Protein AF-A0A8T6I672-F1 (afdb_monomer)

Mean predicted aligned error: 7.09 Å

Radius of gyration: 18.21 Å; Cα contacts (8 Å, |Δi|>4): 145; chains: 1; bounding box: 38×50×45 Å

Solvent-accessible surface area (backbone atoms only — not comparable to full-atom values): 8294 Å² total; per-residue (Å²): 111,75,81,74,70,59,74,95,72,95,77,81,94,66,59,83,92,70,65,52,70,69,58,55,50,50,50,49,52,53,52,41,51,53,49,46,57,47,27,72,76,38,67,59,47,78,47,47,41,48,70,53,76,86,74,64,89,69,55,62,69,39,92,89,50,8,66,59,54,50,50,53,29,36,58,66,46,51,59,38,66,76,59,64,36,39,66,42,77,44,58,70,37,70,57,96,90,36,77,38,40,32,30,31,31,22,39,72,95,30,54,66,53,25,50,52,52,46,52,57,48,42,74,77,46,78,48,69,78,92,77,78,83,77,79,90,126

Foldseek 3Di:
DVVQLDDPDPDDDDPPVPDDPVVVVVSLVSLLVVVQVVLVVPVKDKDWQFQDFDDDPCCLVPPPCNVVNVCNRHVVVVNCVSNVFDKDKDFQEDDPNTTTIMMMTHGHPPVVSRVVVRVVVCVVRVHDDPPDDDDDD

Secondary structure (DSSP, 8-state):
-HHHHS-S-------GGG--HHHHHHHHHHHHHHHHHHHHHSS-EEEESSSSPPPPTTGGG-TTTHHHHHHHHTTTHHHHHHHT--EEEEEEEEETTEEEEEEEE-STT-HHHHHHHHHHHHHHS-------PPPP-

Structure (mmCIF, N/CA/C/O backbone):
data_AF-A0A8T6I672-F1
#
_entry.id   AF-A0A8T6I672-F1
#
loop_
_atom_site.group_PDB
_atom_site.id
_atom_site.type_symbol
_atom_site.label_atom_id
_atom_site.label_alt_id
_atom_site.label_comp_id
_atom_site.label_asym_id
_atom_site.label_entity_id
_atom_site.label_seq_id
_atom_site.pdbx_PDB_ins_code
_atom_site.Cartn_x
_atom_site.Cartn_y
_atom_site.Cartn_z
_atom_site.occupancy
_atom_site.B_iso_or_equiv
_atom_site.auth_seq_id
_atom_site.auth_comp_id
_atom_site.auth_asym_id
_atom_site.auth_atom_id
_atom_site.pdbx_PDB_model_num
ATOM 1 N N . PHE A 1 1 ? -3.324 15.370 -6.575 1.00 60.47 1 PHE A N 1
ATOM 2 C CA . PHE A 1 1 ? -2.364 14.254 -6.496 1.00 60.47 1 PHE A CA 1
ATOM 3 C C . PHE A 1 1 ? -2.007 13.676 -7.871 1.00 60.47 1 PHE A C 1
ATOM 5 O O . PHE A 1 1 ? -0.899 13.918 -8.327 1.00 60.47 1 PHE A O 1
ATOM 12 N N . GLU A 1 2 ? -2.928 13.034 -8.602 1.00 68.25 2 GLU A N 1
ATOM 13 C CA . GLU A 1 2 ? -2.638 12.338 -9.882 1.00 68.25 2 GLU A CA 1
ATOM 14 C C . GLU A 1 2 ? -1.929 13.183 -10.954 1.00 68.25 2 GLU A C 1
ATOM 16 O O . GLU A 1 2 ? -1.047 12.701 -11.662 1.00 68.25 2 GLU A O 1
ATOM 21 N N . ARG A 1 3 ? -2.260 14.477 -11.058 1.00 68.81 3 ARG A N 1
ATOM 22 C CA . ARG A 1 3 ? -1.571 15.403 -11.974 1.00 68.81 3 ARG A CA 1
ATOM 23 C C . ARG A 1 3 ? -0.071 15.550 -11.678 1.00 68.81 3 ARG A C 1
ATOM 25 O O . ARG A 1 3 ? 0.684 15.765 -12.618 1.00 68.81 3 ARG A O 1
ATOM 32 N N . ARG A 1 4 ? 0.358 15.406 -10.416 1.00 71.44 4 ARG A N 1
ATOM 33 C CA . ARG A 1 4 ? 1.768 15.499 -9.983 1.00 71.44 4 ARG A CA 1
ATOM 34 C C . ARG A 1 4 ? 2.562 14.212 -10.284 1.00 71.44 4 ARG A C 1
ATOM 36 O O . ARG A 1 4 ? 3.788 14.242 -10.344 1.00 71.44 4 ARG A O 1
ATOM 43 N N . LEU A 1 5 ? 1.876 13.088 -10.522 1.00 74.56 5 LEU A N 1
ATOM 44 C CA . LEU A 1 5 ? 2.512 11.800 -10.823 1.00 74.56 5 LEU A CA 1
ATOM 45 C C . LEU A 1 5 ? 2.978 11.676 -12.279 1.00 74.56 5 LEU A C 1
ATOM 47 O O . LEU A 1 5 ? 3.845 10.849 -12.552 1.00 74.56 5 LEU A O 1
ATOM 51 N N . ARG A 1 6 ? 2.469 12.494 -13.213 1.00 73.00 6 ARG A N 1
ATOM 52 C CA . ARG A 1 6 ? 2.886 12.416 -14.623 1.00 73.00 6 ARG A CA 1
ATOM 53 C C . ARG A 1 6 ? 4.353 12.837 -14.791 1.00 73.00 6 ARG A C 1
ATOM 55 O O . ARG A 1 6 ? 4.738 13.877 -14.253 1.00 73.00 6 ARG A O 1
ATOM 62 N N . PRO A 1 7 ? 5.165 12.073 -15.542 1.00 65.06 7 PRO A N 1
ATOM 63 C CA . PRO A 1 7 ? 6.537 12.463 -15.829 1.00 65.06 7 PRO A CA 1
ATOM 64 C C . PRO A 1 7 ? 6.570 13.736 -16.700 1.00 65.06 7 PRO A C 1
ATOM 66 O O . PRO A 1 7 ? 5.699 13.916 -17.554 1.00 65.06 7 PRO A O 1
ATOM 69 N N . PRO A 1 8 ? 7.566 14.622 -16.512 1.00 60.03 8 PRO A N 1
ATOM 70 C CA . PRO A 1 8 ? 7.603 15.939 -17.150 1.00 60.03 8 PRO A CA 1
ATOM 71 C C . PRO A 1 8 ? 7.876 15.936 -18.666 1.00 60.03 8 PRO A C 1
ATOM 73 O O . PRO A 1 8 ? 7.662 16.968 -19.286 1.00 60.03 8 PRO A O 1
ATOM 76 N N . ASN A 1 9 ? 8.302 14.822 -19.280 1.00 53.91 9 ASN A N 1
ATOM 77 C CA . ASN A 1 9 ? 8.474 14.689 -20.734 1.00 53.91 9 ASN A CA 1
ATOM 78 C C . ASN A 1 9 ? 8.312 13.222 -21.167 1.00 53.91 9 ASN A C 1
ATOM 80 O O . ASN A 1 9 ? 9.178 12.396 -20.890 1.00 53.91 9 ASN A O 1
ATOM 84 N N . SER A 1 10 ? 7.227 12.885 -21.869 1.00 54.44 10 SER A N 1
ATOM 85 C CA . SER A 1 10 ? 7.034 11.564 -22.480 1.00 54.44 10 SER A CA 1
ATOM 86 C C . SER A 1 10 ? 7.421 11.605 -23.961 1.00 54.44 10 SER A C 1
ATOM 88 O O . SER A 1 10 ? 6.558 11.585 -24.838 1.00 54.44 10 SER A O 1
ATOM 90 N N . SER A 1 11 ? 8.716 11.694 -24.260 1.00 45.88 11 SER A N 1
ATOM 91 C CA . SER A 1 11 ? 9.233 11.446 -25.608 1.00 45.88 11 SER A CA 1
ATOM 92 C C . SER A 1 11 ? 10.337 10.387 -25.562 1.00 45.88 11 SER A C 1
ATOM 94 O O . SER A 1 11 ? 11.316 10.518 -24.840 1.00 45.88 11 SER A O 1
ATOM 96 N N . HIS A 1 12 ? 10.133 9.348 -26.380 1.00 48.12 12 HIS A N 1
ATOM 97 C CA . HIS A 1 12 ? 10.971 8.165 -26.636 1.00 48.12 12 HIS A CA 1
ATOM 98 C C . HIS A 1 12 ? 10.629 6.923 -25.803 1.00 48.12 12 HIS A C 1
ATOM 100 O O . HIS A 1 12 ? 11.123 6.690 -24.702 1.00 48.12 12 HIS A O 1
ATOM 106 N N . SER A 1 13 ? 9.786 6.086 -26.418 1.00 50.62 13 SER A N 1
ATOM 107 C CA . SER A 1 13 ? 9.500 4.710 -26.023 1.00 50.62 13 SER A CA 1
ATOM 108 C C . SER A 1 13 ? 10.750 3.843 -26.203 1.00 50.62 13 SER A C 1
ATOM 110 O O . SER A 1 13 ? 10.949 3.198 -27.233 1.00 50.62 13 SER A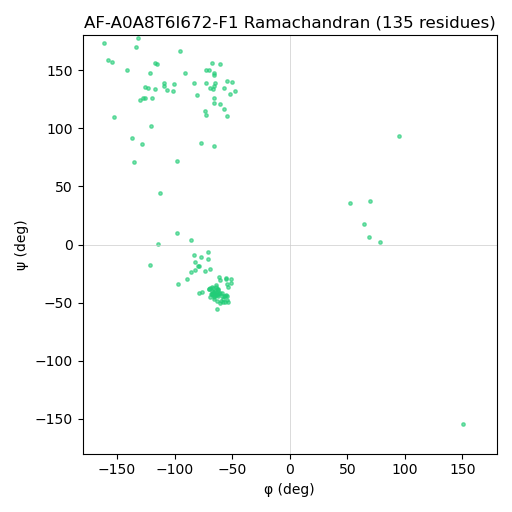 O 1
ATOM 112 N N . SER A 1 14 ? 11.617 3.837 -25.199 1.00 53.25 14 SER A N 1
ATOM 113 C CA . SER A 1 14 ? 12.519 2.709 -24.986 1.00 53.25 14 SER A CA 1
ATOM 114 C C . SER A 1 14 ? 11.751 1.644 -24.196 1.00 53.25 14 SER A C 1
ATOM 116 O O . SER A 1 14 ? 10.950 1.973 -23.321 1.00 53.25 14 SER A O 1
ATOM 118 N N . SER A 1 15 ? 11.911 0.365 -24.550 1.00 55.97 15 SER A N 1
ATOM 119 C CA . SER A 1 15 ? 11.291 -0.732 -23.794 1.00 55.97 15 SER A CA 1
ATOM 120 C C . SER A 1 15 ? 11.695 -0.612 -22.317 1.00 55.97 15 SER A C 1
ATOM 122 O O . SER A 1 15 ? 12.870 -0.326 -22.064 1.00 55.97 15 SER A O 1
ATOM 124 N N . PRO A 1 16 ? 10.809 -0.863 -21.333 1.00 58.06 16 PRO A N 1
ATOM 125 C CA . PRO A 1 16 ? 11.161 -0.805 -19.910 1.00 58.06 16 PRO A CA 1
ATOM 126 C C . PRO A 1 16 ? 12.406 -1.631 -19.560 1.00 58.06 16 PRO A C 1
ATOM 128 O O . PRO A 1 16 ? 13.183 -1.253 -18.689 1.00 58.06 16 PRO A O 1
ATOM 131 N N . ARG A 1 17 ? 12.650 -2.716 -20.311 1.00 61.03 17 ARG A N 1
ATOM 132 C CA . ARG A 1 17 ? 13.827 -3.592 -20.189 1.00 61.03 17 ARG A CA 1
ATOM 133 C C . ARG A 1 17 ? 15.150 -2.963 -20.660 1.00 61.03 17 ARG A C 1
ATOM 135 O O . ARG A 1 17 ? 16.192 -3.585 -20.507 1.00 61.03 17 ARG A O 1
ATOM 142 N N . SER A 1 18 ? 15.117 -1.767 -21.246 1.00 70.19 18 SER A N 1
ATOM 143 C CA . SER A 1 18 ? 16.286 -1.052 -21.788 1.00 70.19 18 SER A CA 1
ATOM 144 C C . SER A 1 18 ? 16.632 0.246 -21.048 1.00 70.19 18 SER A C 1
ATOM 146 O O . SER A 1 18 ? 17.600 0.912 -21.413 1.00 70.19 18 SER A O 1
ATOM 148 N N . MET A 1 19 ? 15.877 0.616 -20.005 1.00 79.62 19 MET A N 1
ATOM 149 C CA . MET A 1 19 ? 16.181 1.808 -19.208 1.00 79.62 19 MET A CA 1
ATOM 150 C C . MET A 1 19 ? 17.408 1.586 -18.320 1.00 79.62 19 MET A C 1
ATOM 152 O O . MET A 1 19 ? 17.566 0.537 -17.700 1.00 79.62 19 MET A O 1
ATOM 156 N N . SER A 1 20 ? 18.276 2.596 -18.224 1.00 90.81 20 SER A N 1
ATOM 157 C CA . SER A 1 20 ? 19.428 2.531 -17.325 1.00 90.81 20 SER A CA 1
ATOM 158 C C . SER A 1 20 ? 18.994 2.666 -15.862 1.00 90.81 20 SER A C 1
ATOM 160 O O . SER A 1 20 ? 18.041 3.384 -15.543 1.00 90.81 20 SER A O 1
ATOM 162 N N . ASN A 1 21 ? 19.747 2.048 -14.947 1.00 90.38 21 ASN A N 1
ATOM 163 C CA . ASN A 1 21 ? 19.511 2.187 -13.504 1.00 90.38 21 ASN A CA 1
ATOM 164 C C . ASN A 1 21 ? 19.497 3.658 -13.058 1.00 90.38 21 ASN A C 1
ATOM 166 O O . ASN A 1 21 ? 18.730 4.024 -12.174 1.00 90.38 21 ASN A O 1
ATOM 170 N N . ALA A 1 22 ? 20.302 4.517 -13.691 1.00 90.88 22 ALA A N 1
ATOM 171 C CA . ALA A 1 22 ? 20.323 5.947 -13.398 1.00 90.88 22 ALA A CA 1
ATOM 172 C C . ALA A 1 22 ? 18.971 6.623 -13.689 1.00 90.88 22 ALA A C 1
ATOM 174 O O . ALA A 1 22 ? 18.495 7.405 -12.869 1.00 90.88 22 ALA A O 1
ATOM 175 N N . VAL A 1 23 ? 18.327 6.284 -14.813 1.00 91.19 23 VAL A N 1
ATOM 176 C CA . VAL A 1 23 ? 16.992 6.800 -15.163 1.00 91.19 23 VAL A CA 1
ATOM 177 C C . VAL A 1 23 ? 15.942 6.284 -14.178 1.00 91.19 23 VAL A C 1
ATOM 179 O O . VAL A 1 23 ? 15.164 7.074 -13.647 1.00 91.19 23 VAL A O 1
ATOM 182 N N . MET A 1 24 ? 15.971 4.987 -13.858 1.00 90.94 24 MET A N 1
ATOM 183 C CA . MET A 1 24 ? 15.033 4.378 -12.904 1.00 90.94 24 MET A CA 1
ATOM 184 C C . MET A 1 24 ? 15.158 4.973 -11.498 1.00 90.94 24 MET A C 1
ATOM 186 O O . MET A 1 24 ? 14.155 5.298 -10.860 1.00 90.94 24 MET A O 1
ATOM 190 N N . HIS A 1 25 ? 16.384 5.163 -11.008 1.00 93.19 25 HIS A N 1
ATOM 191 C CA . HIS A 1 25 ? 16.614 5.808 -9.719 1.00 93.19 25 HIS A CA 1
ATOM 192 C C . HIS A 1 25 ? 16.227 7.287 -9.742 1.00 93.19 25 HIS A C 1
ATOM 194 O O . HIS A 1 25 ? 15.663 7.759 -8.758 1.00 93.19 25 HIS A O 1
ATOM 200 N N . GLY A 1 26 ? 16.460 8.004 -10.846 1.00 94.94 26 GLY A N 1
ATOM 201 C CA . GLY A 1 26 ? 15.999 9.383 -11.014 1.00 94.94 26 GLY A CA 1
ATOM 202 C C . GLY A 1 26 ? 14.480 9.506 -10.881 1.00 94.94 26 GLY A C 1
ATOM 203 O O . GLY A 1 26 ? 13.992 10.334 -10.111 1.00 94.94 26 GLY A O 1
ATOM 204 N N . GLU A 1 27 ? 13.730 8.627 -11.547 1.00 93.75 27 GLU A N 1
ATOM 205 C CA . GLU A 1 27 ? 12.267 8.618 -11.457 1.00 93.75 27 GLU A CA 1
ATOM 206 C C . GLU A 1 27 ? 11.776 8.221 -10.060 1.00 93.75 27 GLU A C 1
ATOM 208 O O . GLU A 1 27 ? 10.885 8.867 -9.507 1.00 93.75 27 GLU A O 1
ATOM 213 N N . ARG A 1 28 ? 12.414 7.229 -9.427 1.00 94.69 28 ARG A N 1
ATOM 214 C CA . ARG A 1 28 ? 12.134 6.875 -8.029 1.00 94.69 28 ARG A CA 1
ATOM 215 C C . ARG A 1 28 ? 12.314 8.075 -7.091 1.00 94.69 28 ARG A C 1
ATOM 217 O O . ARG A 1 28 ? 11.473 8.282 -6.220 1.00 94.69 28 ARG A O 1
ATOM 224 N N . GLN A 1 29 ? 13.384 8.860 -7.248 1.00 95.81 29 GLN A N 1
ATOM 225 C CA . GLN A 1 29 ? 13.611 10.054 -6.421 1.00 95.81 29 GLN A CA 1
ATOM 226 C C . GLN A 1 29 ? 12.554 11.134 -6.674 1.00 95.81 29 GLN A C 1
ATOM 228 O O . GLN A 1 29 ? 12.052 11.730 -5.721 1.00 95.81 29 GLN A O 1
ATOM 233 N N . ARG A 1 30 ? 12.159 11.347 -7.935 1.00 95.44 30 ARG A N 1
ATOM 234 C CA . ARG A 1 30 ? 11.074 12.275 -8.284 1.00 95.44 30 ARG A CA 1
ATOM 235 C C . ARG A 1 30 ? 9.760 11.871 -7.615 1.00 95.44 30 ARG A C 1
ATOM 237 O O . ARG A 1 30 ? 9.111 12.706 -6.991 1.00 95.44 30 ARG A O 1
ATOM 244 N N . LEU A 1 31 ? 9.381 10.597 -7.718 1.00 95.69 31 LEU A N 1
ATOM 245 C CA . LEU A 1 31 ? 8.166 10.073 -7.093 1.00 95.69 31 LEU A CA 1
ATOM 246 C C . LEU A 1 31 ? 8.222 10.186 -5.567 1.00 95.69 31 LEU A C 1
ATOM 248 O O . LEU A 1 31 ? 7.227 10.571 -4.960 1.00 95.69 31 LEU A O 1
ATOM 252 N N . ARG A 1 32 ? 9.386 9.935 -4.955 1.00 95.75 32 ARG A N 1
ATOM 253 C CA . ARG A 1 32 ? 9.584 10.103 -3.510 1.00 95.75 32 ARG A CA 1
ATOM 254 C C . ARG A 1 32 ? 9.363 11.548 -3.065 1.00 95.75 32 ARG A C 1
ATOM 256 O O . ARG A 1 32 ? 8.702 11.760 -2.059 1.00 95.75 32 ARG A O 1
ATOM 263 N N . ALA A 1 33 ? 9.841 12.532 -3.828 1.00 95.25 33 ALA A N 1
ATOM 264 C CA . ALA A 1 33 ? 9.596 13.944 -3.531 1.00 95.25 33 ALA A CA 1
ATOM 265 C C . ALA A 1 33 ? 8.103 14.315 -3.634 1.00 95.25 33 ALA A C 1
ATOM 267 O O . ALA A 1 33 ? 7.577 14.982 -2.749 1.00 95.25 33 ALA A O 1
ATOM 268 N N . VAL A 1 34 ? 7.406 13.835 -4.672 1.00 95.88 34 VAL A N 1
ATOM 269 C CA . VAL A 1 34 ? 5.959 14.077 -4.851 1.00 95.88 34 VAL A CA 1
ATOM 270 C C . VAL A 1 34 ? 5.138 13.453 -3.722 1.00 95.88 34 VAL A C 1
ATOM 272 O O . VAL A 1 34 ? 4.206 14.077 -3.218 1.00 95.88 34 VAL A O 1
ATOM 275 N N . TRP A 1 35 ? 5.471 12.224 -3.327 1.00 95.88 35 TRP A N 1
ATOM 276 C CA . TRP A 1 35 ? 4.817 11.556 -2.204 1.00 95.88 35 TRP A CA 1
ATOM 277 C C . TRP A 1 35 ? 5.117 12.242 -0.880 1.00 95.88 35 TRP A C 1
ATOM 279 O O . TRP A 1 35 ? 4.210 12.354 -0.067 1.00 95.88 35 TRP A O 1
ATOM 289 N N . SER A 1 36 ? 6.337 12.745 -0.687 1.00 95.81 36 SER A N 1
ATOM 290 C CA . SER A 1 36 ? 6.697 13.421 0.555 1.00 95.81 36 SER A CA 1
ATOM 291 C C . SER A 1 36 ? 5.949 14.742 0.747 1.00 95.81 36 SER A C 1
ATOM 293 O O . SER A 1 36 ? 5.393 15.017 1.810 1.00 95.81 36 SER A O 1
ATOM 295 N N . GLU A 1 37 ? 5.826 15.530 -0.324 1.00 95.44 37 GLU A N 1
ATOM 296 C CA . GLU A 1 37 ? 4.975 16.724 -0.326 1.00 95.44 37 GLU A CA 1
ATOM 297 C C . GLU A 1 37 ? 3.515 16.362 -0.006 1.00 95.44 37 GLU A C 1
ATOM 299 O O . GLU A 1 37 ? 2.872 17.018 0.811 1.00 95.44 37 GLU A O 1
ATOM 304 N N . TRP A 1 38 ? 2.997 15.288 -0.613 1.00 95.69 38 TRP A N 1
ATOM 305 C CA . TRP A 1 38 ? 1.623 14.847 -0.386 1.00 95.69 38 TRP A CA 1
ATOM 306 C C . TRP A 1 38 ? 1.395 14.316 1.034 1.00 95.69 38 TRP A C 1
ATOM 308 O O . TRP A 1 38 ? 0.370 14.642 1.613 1.00 95.69 38 TRP A O 1
ATOM 318 N N . LEU A 1 39 ? 2.332 13.560 1.616 1.00 95.88 39 LEU A N 1
ATOM 319 C CA . LEU A 1 39 ? 2.231 13.032 2.985 1.00 95.88 39 LEU A CA 1
ATOM 320 C C . LEU A 1 39 ? 2.442 14.111 4.059 1.00 95.88 39 LEU A C 1
ATOM 322 O O . LEU A 1 39 ? 1.969 13.984 5.187 1.00 95.88 39 LEU A O 1
ATOM 326 N N . THR A 1 40 ? 3.115 15.206 3.698 1.00 94.50 40 THR A N 1
ATOM 327 C CA . THR A 1 40 ? 3.172 16.418 4.525 1.00 94.50 40 THR A CA 1
ATOM 328 C C . THR A 1 40 ? 1.815 17.133 4.553 1.00 94.50 40 THR A C 1
ATOM 330 O O . THR A 1 40 ? 1.416 17.646 5.597 1.00 94.50 40 THR A O 1
ATOM 333 N N . GLU A 1 41 ? 1.094 17.159 3.427 1.00 95.44 41 GLU A N 1
ATOM 334 C CA . GLU A 1 41 ? -0.257 17.738 3.315 1.00 95.44 41 GLU A CA 1
ATOM 335 C C . GLU A 1 41 ? -1.334 16.819 3.925 1.00 95.44 41 GLU A C 1
ATOM 337 O O . GLU A 1 41 ? -2.230 17.281 4.632 1.00 95.44 41 GLU A O 1
ATOM 342 N N . TYR A 1 42 ? -1.219 15.512 3.689 1.00 95.69 42 TYR A N 1
ATOM 343 C CA . TYR A 1 42 ? -2.122 14.460 4.145 1.00 95.69 42 TYR A CA 1
ATOM 344 C C . TYR A 1 42 ? -1.348 13.466 5.004 1.00 95.69 42 TYR A C 1
ATOM 346 O O . TYR A 1 42 ? -0.646 12.600 4.495 1.00 95.69 42 TYR A O 1
ATOM 354 N N . THR A 1 43 ? -1.513 13.579 6.320 1.00 94.81 43 THR A N 1
ATOM 355 C CA . THR A 1 43 ? -0.704 12.888 7.337 1.00 94.81 43 THR A CA 1
ATOM 356 C C . THR A 1 43 ? -0.568 1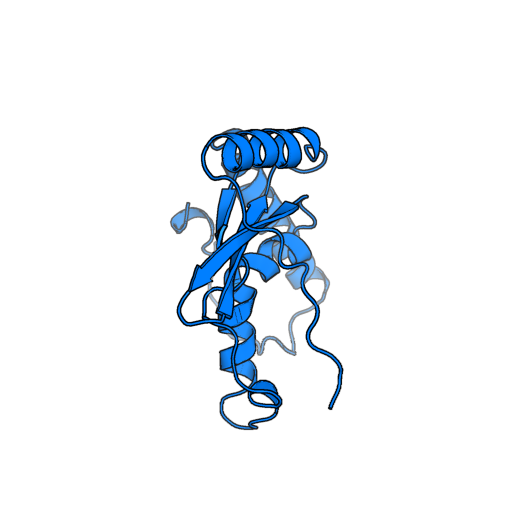1.376 7.131 1.00 94.81 43 THR A C 1
ATOM 358 O O . THR A 1 43 ? 0.474 10.812 7.464 1.00 94.81 43 THR A O 1
ATOM 361 N N . VAL A 1 44 ? -1.598 10.725 6.580 1.00 97.19 44 VAL A N 1
ATOM 362 C CA . VAL A 1 44 ? -1.580 9.302 6.223 1.00 97.19 44 VAL A CA 1
ATOM 363 C C . VAL A 1 44 ? -2.315 9.043 4.904 1.00 97.19 44 VAL A C 1
ATOM 365 O O . VAL A 1 44 ? -3.283 9.727 4.565 1.00 97.19 44 VAL A O 1
ATOM 368 N N . CYS A 1 45 ? -1.882 8.013 4.176 1.00 96.94 45 CYS A N 1
ATOM 369 C CA . CYS A 1 45 ? -2.615 7.415 3.061 1.00 96.94 45 CYS A CA 1
ATOM 370 C C . CYS A 1 45 ? -3.287 6.130 3.535 1.00 96.94 45 CYS A C 1
ATOM 372 O O . CYS A 1 45 ? -2.610 5.287 4.116 1.00 96.94 45 CYS A O 1
ATOM 374 N N . VAL A 1 46 ? -4.571 5.944 3.240 1.00 96.75 46 VAL A N 1
ATOM 375 C CA . VAL A 1 46 ? -5.294 4.703 3.548 1.00 96.75 46 VAL A CA 1
ATOM 376 C C . VAL A 1 46 ? -5.882 4.143 2.262 1.00 96.75 46 VAL A C 1
ATOM 378 O O . VAL A 1 46 ? -6.470 4.880 1.468 1.00 96.75 46 VAL A O 1
ATOM 381 N N . GLY A 1 47 ? -5.735 2.841 2.056 1.00 96.19 47 GLY A N 1
ATOM 382 C CA . GLY A 1 47 ? -6.308 2.136 0.915 1.00 96.19 47 GLY A CA 1
ATOM 383 C C . GLY A 1 47 ? -6.375 0.632 1.158 1.00 96.19 47 GLY A C 1
ATOM 384 O O . GLY A 1 47 ? -5.892 0.156 2.182 1.00 96.19 47 GLY A O 1
ATOM 385 N N . PRO A 1 48 ? -6.997 -0.133 0.253 1.00 95.56 48 PRO A N 1
ATOM 386 C CA . PRO A 1 48 ? -7.089 -1.582 0.393 1.00 95.56 48 PRO A CA 1
ATOM 387 C C . PRO A 1 48 ? -5.703 -2.239 0.316 1.00 95.56 48 PRO A C 1
ATOM 389 O O . PRO A 1 48 ? -4.889 -1.855 -0.525 1.00 95.56 48 PRO A O 1
ATOM 392 N N . THR A 1 49 ? -5.434 -3.240 1.163 1.00 94.88 49 THR A N 1
ATOM 393 C CA . THR A 1 49 ? -4.175 -4.009 1.106 1.00 94.88 49 THR A CA 1
ATOM 394 C C . THR A 1 49 ? -4.076 -4.750 -0.222 1.00 94.88 49 THR A C 1
ATOM 396 O O . THR A 1 49 ? -3.118 -4.565 -0.967 1.00 94.88 49 THR A O 1
ATOM 399 N N . TRP A 1 50 ? -5.088 -5.558 -0.538 1.00 95.56 50 TRP A N 1
ATOM 400 C CA . TRP A 1 50 ? -5.292 -6.132 -1.865 1.00 95.56 50 TRP A CA 1
ATOM 401 C C . TRP A 1 50 ? -6.452 -5.415 -2.521 1.00 95.56 50 TRP A C 1
ATOM 403 O O . TRP A 1 50 ? -7.497 -5.232 -1.898 1.00 95.56 50 TRP A O 1
ATOM 413 N N . THR A 1 51 ? -6.284 -5.000 -3.774 1.00 94.00 51 THR A N 1
ATOM 414 C CA . THR A 1 51 ? -7.330 -4.217 -4.455 1.00 94.00 51 THR A CA 1
ATOM 415 C C . THR A 1 51 ? -8.407 -5.073 -5.120 1.00 94.00 51 THR A C 1
ATOM 417 O O . THR 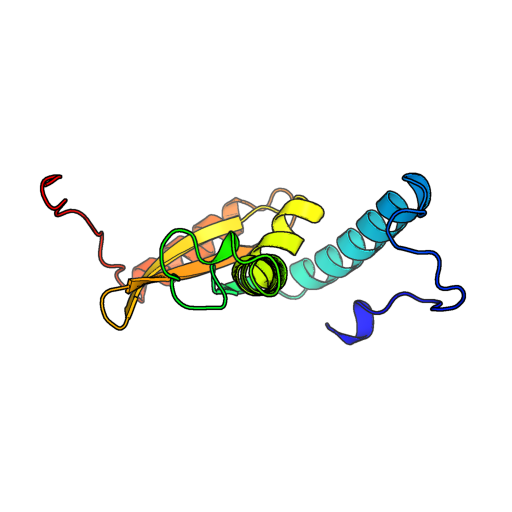A 1 51 ? -9.346 -4.550 -5.718 1.00 94.00 51 THR A O 1
ATOM 420 N N . CYS A 1 52 ? -8.307 -6.386 -4.933 1.00 91.00 52 CYS A N 1
ATOM 421 C CA . CYS A 1 52 ? -9.304 -7.389 -5.260 1.00 91.00 52 CYS A CA 1
ATOM 422 C C . CYS A 1 52 ? -9.470 -8.360 -4.081 1.00 91.00 52 CYS A C 1
ATOM 424 O O . CYS A 1 52 ? -8.677 -8.365 -3.136 1.00 91.00 52 CYS A O 1
ATOM 426 N N . VAL A 1 53 ? -10.497 -9.204 -4.151 1.00 88.31 53 VAL A N 1
ATOM 427 C CA . VAL A 1 53 ? -10.653 -10.322 -3.215 1.00 88.31 53 VAL A CA 1
ATOM 428 C C . VAL A 1 53 ? -9.547 -11.364 -3.423 1.00 88.31 53 VAL A C 1
ATOM 430 O O . VAL A 1 53 ? -8.991 -11.446 -4.525 1.00 88.31 53 VAL A O 1
ATOM 433 N N . PRO A 1 54 ? -9.232 -12.176 -2.398 1.00 90.19 54 PRO A N 1
ATOM 434 C CA . PRO A 1 54 ? -8.358 -13.323 -2.571 1.00 90.19 54 PRO A CA 1
ATOM 435 C C . PRO A 1 54 ? -8.804 -14.227 -3.722 1.00 90.19 54 PRO A C 1
ATOM 437 O O . PRO A 1 54 ? -9.971 -14.607 -3.821 1.00 90.19 54 PRO A O 1
ATOM 440 N N . TRP A 1 55 ? -7.863 -14.547 -4.604 1.00 92.56 55 TRP A N 1
ATOM 441 C CA . TRP A 1 55 ? -8.066 -15.402 -5.770 1.00 92.56 55 TRP A CA 1
ATOM 442 C C . TRP A 1 55 ? -7.683 -16.859 -5.467 1.00 92.56 55 TRP A C 1
ATOM 444 O O . TRP A 1 55 ? -7.088 -17.163 -4.433 1.00 92.56 55 TRP A O 1
ATOM 454 N N . GLN A 1 56 ? -8.084 -17.781 -6.347 1.00 92.44 56 GLN A N 1
ATOM 455 C CA . GLN A 1 56 ? -7.817 -19.214 -6.185 1.00 92.44 56 GLN A CA 1
ATOM 456 C C . GLN A 1 56 ? -6.316 -19.502 -6.265 1.00 92.44 56 GLN A C 1
ATOM 458 O O . GLN A 1 56 ? -5.605 -18.846 -7.022 1.00 92.44 56 GLN A O 1
ATOM 463 N N . ILE A 1 57 ? -5.846 -20.516 -5.538 1.00 92.75 57 ILE A N 1
ATOM 464 C CA . ILE A 1 57 ? -4.456 -20.985 -5.633 1.00 92.75 57 ILE A CA 1
ATOM 465 C C . ILE A 1 57 ? -4.099 -21.219 -7.111 1.00 92.75 57 ILE A C 1
ATOM 467 O O . ILE A 1 57 ? -4.935 -21.692 -7.880 1.00 92.75 57 ILE A O 1
ATOM 471 N N . ASP A 1 58 ? -2.880 -20.841 -7.490 1.00 95.69 58 ASP A N 1
ATOM 472 C CA . ASP A 1 58 ? -2.322 -20.944 -8.843 1.00 95.69 58 ASP A CA 1
ATOM 473 C C . ASP A 1 58 ? -2.948 -20.020 -9.909 1.00 95.69 58 ASP A C 1
ATOM 475 O O . ASP A 1 58 ? -2.568 -20.101 -11.078 1.00 95.69 58 ASP A O 1
ATOM 479 N N . SER A 1 59 ? -3.856 -19.100 -9.548 1.00 94.31 59 SER A N 1
ATOM 480 C CA . SER A 1 59 ? -4.418 -18.136 -10.521 1.00 94.31 59 SER A CA 1
ATOM 481 C C . SER A 1 59 ? -3.349 -17.225 -11.145 1.00 94.31 59 SER A C 1
ATOM 483 O O . SER A 1 59 ? -3.501 -16.774 -12.276 1.00 94.31 59 SER A O 1
ATOM 485 N N . ASP A 1 60 ? -2.259 -16.956 -10.429 1.00 94.50 60 ASP A N 1
ATOM 486 C CA . ASP A 1 60 ? -1.114 -16.170 -10.895 1.00 94.50 60 ASP A CA 1
ATOM 487 C C . ASP A 1 60 ? -0.174 -16.943 -11.838 1.00 94.50 60 ASP A C 1
ATOM 489 O O . ASP A 1 60 ? 0.682 -16.333 -12.481 1.00 94.50 60 ASP A O 1
ATOM 493 N N . LEU A 1 61 ? -0.341 -18.266 -11.960 1.00 96.81 61 LEU A N 1
ATOM 494 C CA . LEU A 1 61 ? 0.420 -19.106 -12.894 1.00 96.81 61 LEU A CA 1
ATOM 495 C C . LEU A 1 61 ? -0.160 -19.102 -14.314 1.00 96.81 61 LEU A C 1
ATOM 497 O O . LEU A 1 61 ? 0.473 -19.638 -15.229 1.00 96.81 61 LEU A O 1
ATOM 501 N N . ASP A 1 62 ? -1.344 -18.518 -14.510 1.00 96.44 62 ASP A N 1
ATOM 502 C CA . ASP A 1 62 ? -1.929 -18.353 -15.835 1.00 96.44 62 ASP A CA 1
ATOM 503 C C . ASP A 1 62 ? -1.000 -17.483 -16.710 1.00 96.44 62 ASP A C 1
ATOM 505 O O . ASP A 1 62 ? -0.691 -16.342 -16.347 1.00 96.44 62 ASP A O 1
ATOM 509 N N . PRO A 1 63 ? -0.516 -17.997 -17.857 1.00 96.25 63 PRO A N 1
ATOM 510 C CA . PRO A 1 63 ? 0.498 -17.313 -18.654 1.00 96.25 63 PRO A CA 1
ATOM 511 C C . PRO A 1 63 ? -0.021 -16.041 -19.332 1.00 96.25 63 PRO A C 1
ATOM 513 O O . PRO A 1 63 ? 0.791 -15.185 -19.694 1.00 96.25 63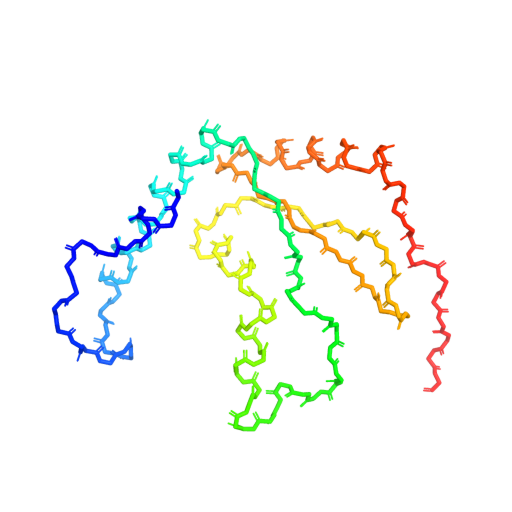 PRO A O 1
ATOM 516 N N . ASP A 1 64 ? -1.337 -15.918 -19.511 1.00 96.69 64 ASP A N 1
ATOM 517 C CA . ASP A 1 64 ? -1.963 -14.811 -20.229 1.00 96.69 64 ASP A CA 1
ATOM 518 C C . ASP A 1 64 ? -2.455 -13.718 -19.269 1.00 96.69 64 ASP A C 1
ATOM 520 O O . ASP A 1 64 ? -2.393 -12.536 -19.602 1.00 96.69 64 ASP A O 1
ATOM 524 N N . THR A 1 65 ? -2.918 -14.090 -18.072 1.00 96.06 65 THR A N 1
ATOM 525 C CA . THR A 1 65 ? -3.594 -13.180 -17.128 1.00 96.06 65 THR A CA 1
ATOM 526 C C . THR A 1 65 ? -2.927 -13.066 -15.759 1.00 96.06 65 THR A C 1
ATOM 528 O O . THR A 1 65 ? -3.172 -12.089 -15.049 1.00 96.06 65 THR A O 1
ATOM 531 N N . GLY A 1 66 ? -2.054 -14.004 -15.379 1.00 96.00 66 GLY A N 1
ATOM 532 C CA . GLY A 1 66 ? -1.518 -14.099 -14.018 1.00 96.00 66 GLY A CA 1
ATOM 533 C C . GLY A 1 66 ? -0.706 -12.874 -13.590 1.00 96.00 66 GLY A C 1
ATOM 534 O O . GLY A 1 66 ? -0.835 -12.387 -12.466 1.00 96.00 66 GLY A O 1
ATOM 535 N N . MET A 1 67 ? 0.074 -12.303 -14.514 1.00 95.50 67 MET A N 1
ATOM 536 C CA . MET A 1 67 ? 0.840 -11.080 -14.251 1.00 95.50 67 MET A CA 1
ATOM 537 C C . MET A 1 67 ? -0.053 -9.856 -14.039 1.00 95.50 67 MET A C 1
ATOM 539 O O . MET A 1 67 ? 0.217 -9.068 -13.132 1.00 95.50 67 MET A O 1
ATOM 543 N N . ASP A 1 68 ? -1.102 -9.694 -14.846 1.00 95.56 68 ASP A N 1
ATOM 544 C CA . ASP A 1 68 ? -2.032 -8.568 -14.716 1.00 95.56 68 ASP A CA 1
ATOM 545 C C . ASP A 1 68 ? -2.846 -8.695 -13.423 1.00 95.56 68 ASP A C 1
ATOM 547 O O . ASP A 1 68 ? -2.946 -7.730 -12.664 1.00 95.56 68 ASP A O 1
ATOM 551 N N . LEU A 1 69 ? -3.311 -9.909 -13.102 1.00 96.31 69 LEU A N 1
ATOM 552 C CA . LEU A 1 69 ? -3.957 -10.226 -11.827 1.00 96.31 69 LEU A CA 1
ATOM 553 C C . LEU A 1 69 ? -3.070 -9.839 -10.637 1.00 96.31 69 LEU A C 1
ATOM 555 O O . LEU A 1 69 ? -3.535 -9.181 -9.701 1.00 96.31 69 LEU A O 1
ATOM 559 N N . LEU A 1 70 ? -1.789 -10.220 -10.666 1.00 95.56 70 LEU A N 1
ATOM 560 C CA . LEU A 1 70 ? -0.845 -9.893 -9.600 1.00 95.56 70 LEU A CA 1
ATOM 561 C C . LEU A 1 70 ? -0.653 -8.378 -9.476 1.00 95.56 70 LEU A C 1
ATOM 563 O O . LEU A 1 70 ? -0.745 -7.846 -8.368 1.00 95.56 70 LEU A O 1
ATOM 567 N N . LEU A 1 71 ? -0.408 -7.683 -10.591 1.00 94.94 71 LEU A N 1
ATOM 568 C CA . LEU A 1 71 ? -0.192 -6.233 -10.614 1.00 94.94 71 LEU A CA 1
ATOM 569 C C . LEU A 1 71 ? -1.407 -5.464 -10.090 1.00 94.94 71 LEU A C 1
ATOM 571 O O . LEU A 1 71 ? -1.236 -4.534 -9.296 1.00 94.94 71 LEU A O 1
ATOM 575 N N . ASP A 1 72 ? -2.614 -5.873 -10.473 1.00 95.38 72 ASP A N 1
ATOM 576 C CA . ASP A 1 72 ? -3.848 -5.288 -9.960 1.00 95.38 72 ASP A CA 1
ATOM 577 C C . ASP A 1 72 ? -4.008 -5.573 -8.463 1.00 95.38 72 ASP A C 1
ATOM 579 O O . ASP A 1 72 ? -4.268 -4.649 -7.686 1.00 95.38 72 ASP A O 1
ATOM 583 N N . THR A 1 73 ? -3.744 -6.805 -8.017 1.00 96.19 73 THR A N 1
ATOM 584 C CA . THR A 1 73 ? -3.819 -7.186 -6.595 1.00 96.19 73 THR A CA 1
ATOM 585 C C . THR A 1 73 ? -2.969 -6.256 -5.727 1.00 96.19 73 THR A C 1
ATOM 587 O O . THR A 1 73 ? -3.467 -5.705 -4.741 1.00 96.19 73 THR A O 1
ATOM 590 N N . ILE A 1 74 ? -1.708 -6.025 -6.112 1.00 96.19 74 ILE A N 1
ATOM 591 C CA . ILE A 1 74 ? -0.718 -5.313 -5.288 1.00 96.19 74 ILE A CA 1
ATOM 592 C C . ILE A 1 74 ? -0.549 -3.829 -5.639 1.00 96.19 74 ILE A C 1
ATOM 594 O O . ILE A 1 74 ? 0.362 -3.188 -5.109 1.00 96.19 74 ILE A O 1
ATOM 598 N N . ARG A 1 75 ? -1.407 -3.241 -6.488 1.00 95.25 75 ARG A N 1
ATOM 599 C CA . ARG A 1 75 ? -1.237 -1.856 -6.985 1.00 95.25 75 ARG A CA 1
ATOM 600 C C . ARG A 1 75 ? -1.105 -0.801 -5.884 1.00 95.25 75 ARG A C 1
ATOM 602 O O . ARG A 1 75 ? -0.469 0.228 -6.102 1.00 95.25 75 ARG A O 1
ATOM 609 N N . PHE A 1 76 ? -1.706 -1.037 -4.715 1.00 96.38 76 PHE A N 1
ATOM 610 C CA . PHE A 1 76 ? -1.593 -0.142 -3.561 1.00 96.38 76 PHE A CA 1
ATOM 611 C C . PHE A 1 76 ? -0.348 -0.431 -2.706 1.00 96.38 76 PHE A C 1
ATOM 613 O O . PHE A 1 76 ? 0.181 0.478 -2.077 1.00 96.38 76 PHE A O 1
ATOM 620 N N . ILE A 1 77 ? 0.184 -1.656 -2.759 1.00 96.81 77 ILE A N 1
ATOM 621 C CA . ILE A 1 77 ? 1.387 -2.087 -2.034 1.00 96.81 77 ILE A CA 1
ATOM 622 C C . ILE A 1 77 ? 2.668 -1.609 -2.731 1.00 96.81 77 ILE A C 1
ATOM 624 O O . ILE A 1 77 ? 3.624 -1.165 -2.086 1.00 96.81 77 ILE A O 1
ATOM 628 N N . THR A 1 78 ? 2.710 -1.697 -4.064 1.00 95.44 78 THR A N 1
ATOM 629 C CA . THR A 1 78 ? 3.920 -1.421 -4.854 1.00 95.44 78 THR A CA 1
ATOM 630 C C . THR A 1 78 ? 4.541 -0.041 -4.583 1.00 95.44 78 THR A C 1
ATOM 632 O O . THR A 1 78 ? 5.763 0.009 -4.411 1.00 95.44 78 THR A O 1
ATOM 635 N N . PRO A 1 79 ? 3.781 1.074 -4.496 1.00 93.31 79 PRO A N 1
ATOM 636 C CA . PRO A 1 79 ? 4.356 2.386 -4.199 1.00 93.31 79 PRO A CA 1
ATOM 637 C C . PRO A 1 79 ? 5.090 2.427 -2.855 1.00 93.31 79 PRO A C 1
ATOM 639 O O . PRO A 1 79 ? 6.199 2.957 -2.796 1.00 93.31 79 PRO A O 1
ATOM 642 N N . GLY A 1 80 ? 4.526 1.812 -1.808 1.00 95.00 80 GLY A N 1
ATOM 643 C CA . GLY A 1 80 ? 5.147 1.739 -0.484 1.00 95.00 80 GLY A CA 1
ATOM 644 C C . GLY A 1 80 ? 6.538 1.106 -0.537 1.00 95.00 80 GLY A C 1
ATOM 645 O O . GLY A 1 80 ? 7.522 1.702 -0.092 1.00 95.00 80 GLY A O 1
ATOM 646 N N . ASN A 1 81 ? 6.636 -0.048 -1.202 1.00 95.31 81 ASN A N 1
ATOM 647 C CA . ASN A 1 81 ? 7.884 -0.798 -1.364 1.00 95.31 81 ASN A CA 1
ATOM 648 C C . ASN A 1 81 ? 8.919 -0.043 -2.208 1.00 95.31 81 ASN A C 1
ATOM 650 O O . ASN A 1 81 ? 10.089 0.050 -1.836 1.00 95.31 81 ASN A O 1
ATOM 654 N N . VAL A 1 82 ? 8.500 0.515 -3.349 1.00 95.12 82 VAL A N 1
ATOM 655 C CA . VAL A 1 82 ? 9.407 1.234 -4.258 1.00 95.12 82 VAL A CA 1
ATOM 656 C C . VAL A 1 82 ? 9.956 2.488 -3.584 1.00 95.12 82 VAL A C 1
ATOM 658 O O . VAL A 1 82 ? 11.153 2.775 -3.686 1.00 95.12 82 VAL A O 1
ATOM 661 N N . LEU A 1 83 ? 9.112 3.241 -2.881 1.00 95.69 83 LEU A N 1
ATOM 662 C CA . LEU A 1 83 ? 9.500 4.502 -2.254 1.00 95.69 83 LEU A CA 1
ATOM 663 C C . LEU A 1 83 ? 10.197 4.301 -0.908 1.00 95.69 83 LEU A C 1
ATOM 665 O O . LEU A 1 83 ? 10.996 5.158 -0.521 1.00 95.69 83 LEU A O 1
ATOM 669 N N . GLY A 1 84 ? 9.992 3.156 -0.258 1.00 95.44 84 GLY A N 1
ATOM 670 C CA . GLY A 1 84 ? 10.545 2.833 1.055 1.00 95.44 84 GLY A CA 1
ATOM 671 C C . GLY A 1 84 ? 9.919 3.668 2.169 1.00 95.44 84 GLY A C 1
ATOM 672 O O . GLY A 1 84 ? 10.643 4.122 3.050 1.00 95.44 84 GLY A O 1
ATOM 673 N N . ILE A 1 85 ? 8.616 3.938 2.067 1.00 96.38 85 ILE A N 1
ATOM 674 C CA . ILE A 1 85 ? 7.831 4.631 3.098 1.00 96.38 85 ILE A CA 1
ATOM 675 C C . ILE A 1 85 ? 7.228 3.604 4.070 1.00 96.38 85 ILE A C 1
ATOM 677 O O . ILE A 1 85 ? 6.924 2.484 3.646 1.00 96.38 85 ILE A O 1
ATOM 681 N N . PRO A 1 86 ? 7.069 3.944 5.360 1.00 97.44 86 PRO A N 1
ATOM 682 C CA . PRO A 1 86 ? 6.520 3.023 6.345 1.00 97.44 86 PRO A CA 1
ATOM 683 C C . PRO A 1 86 ? 5.031 2.780 6.109 1.00 97.44 86 PRO A C 1
ATOM 685 O O . PRO A 1 86 ? 4.307 3.676 5.672 1.00 97.44 86 PRO A O 1
ATOM 688 N N . GLY A 1 87 ? 4.558 1.588 6.471 1.00 97.12 87 GLY A N 1
ATOM 689 C CA . GLY A 1 87 ? 3.138 1.269 6.457 1.00 97.12 87 GLY A CA 1
ATOM 690 C C . GLY A 1 87 ? 2.748 0.159 7.427 1.00 97.12 87 GLY A C 1
ATOM 691 O O . GLY A 1 87 ? 3.580 -0.659 7.809 1.00 97.12 87 GLY A O 1
ATOM 692 N N . VAL A 1 88 ? 1.472 0.134 7.807 1.00 97.12 88 VAL A N 1
ATOM 693 C CA . VAL A 1 88 ? 0.847 -0.909 8.636 1.00 97.12 88 VAL A CA 1
ATOM 694 C C . VAL A 1 88 ? -0.384 -1.478 7.930 1.00 97.12 88 VAL A C 1
ATOM 696 O O . VAL A 1 88 ? -1.166 -0.728 7.345 1.00 97.12 88 VAL A O 1
ATOM 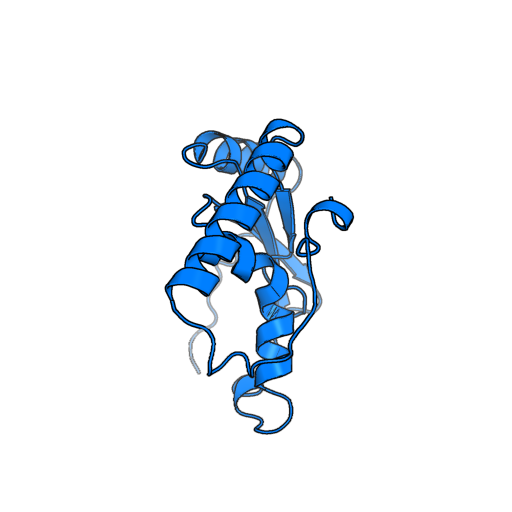699 N N . ALA A 1 89 ? -0.525 -2.802 7.934 1.00 95.19 89 ALA A N 1
ATOM 700 C CA . ALA A 1 89 ? -1.683 -3.498 7.382 1.00 95.19 89 ALA A CA 1
ATOM 701 C C . ALA A 1 89 ? -2.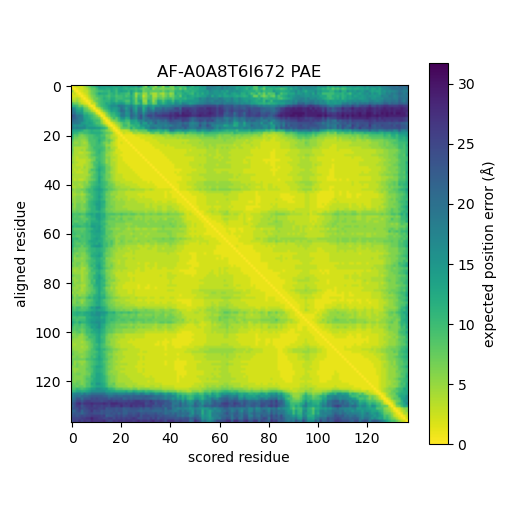635 -3.909 8.510 1.00 95.19 89 ALA A C 1
ATOM 703 O O . ALA A 1 89 ? -2.183 -4.382 9.552 1.00 95.19 89 ALA A O 1
ATOM 704 N N . LEU A 1 90 ? -3.936 -3.737 8.287 1.00 92.75 90 LEU A N 1
ATOM 705 C CA . LEU A 1 90 ? -4.990 -3.958 9.273 1.00 92.75 90 LEU A CA 1
ATOM 706 C C . LEU A 1 90 ? -6.095 -4.836 8.668 1.00 92.75 90 LEU A C 1
ATOM 708 O O . LEU A 1 90 ? -6.624 -4.477 7.609 1.00 92.75 90 LEU A O 1
ATOM 712 N N . PRO A 1 91 ? -6.455 -5.975 9.287 1.00 90.81 91 PRO A N 1
ATOM 713 C CA . PRO A 1 91 ? -7.556 -6.810 8.812 1.00 90.81 91 PRO A CA 1
ATOM 714 C C . PRO A 1 91 ? -8.915 -6.165 9.090 1.00 90.81 91 PRO A C 1
ATOM 716 O O . PRO A 1 91 ? -9.357 -6.120 10.222 1.00 90.81 91 PRO A O 1
ATOM 719 N N . THR A 1 92 ? -9.653 -5.733 8.076 1.00 88.94 92 THR A N 1
ATOM 720 C CA . THR A 1 92 ? -10.932 -5.035 8.293 1.00 88.94 92 THR A CA 1
ATOM 721 C C . THR A 1 92 ? -12.120 -5.959 8.532 1.00 88.94 92 THR A C 1
ATOM 723 O O . THR A 1 92 ? -13.167 -5.496 8.978 1.00 88.94 92 THR A O 1
ATOM 726 N N . GLY A 1 93 ? -11.990 -7.252 8.233 1.00 86.62 93 GLY A N 1
ATOM 727 C CA . GLY A 1 93 ? -13.069 -8.210 8.422 1.00 86.62 93 GLY A CA 1
ATOM 728 C C . GLY A 1 93 ? -13.037 -9.379 7.453 1.00 86.62 93 GLY A C 1
ATOM 729 O O . GLY A 1 93 ? -11.989 -9.762 6.932 1.00 86.62 93 GLY A O 1
ATOM 730 N N . VAL A 1 94 ? -14.220 -9.949 7.240 1.00 86.00 94 VAL A N 1
ATOM 731 C CA . VAL A 1 94 ? -14.466 -11.031 6.290 1.00 86.00 94 VAL A CA 1
ATOM 732 C C . VAL A 1 94 ? -15.616 -10.615 5.377 1.00 86.00 94 VAL A C 1
ATOM 734 O O . VAL A 1 94 ? -16.696 -10.279 5.861 1.00 86.00 94 VAL A O 1
ATOM 737 N N . ALA A 1 95 ? -15.391 -10.662 4.067 1.00 84.69 95 ALA A N 1
ATOM 738 C CA . ALA A 1 95 ? -16.405 -10.468 3.036 1.00 84.69 95 ALA A CA 1
ATOM 739 C C . ALA A 1 95 ? -16.494 -11.744 2.192 1.00 84.69 95 ALA A C 1
ATOM 741 O O . ALA A 1 95 ? -15.476 -12.244 1.723 1.00 84.69 95 ALA A O 1
ATOM 742 N N . ASP A 1 96 ? -17.696 -12.307 2.049 1.00 85.69 96 ASP A N 1
ATOM 743 C CA . ASP A 1 96 ? -17.940 -13.558 1.309 1.00 85.69 96 ASP A CA 1
ATOM 744 C C . ASP A 1 96 ? -17.039 -14.735 1.739 1.00 85.69 96 ASP A C 1
ATOM 746 O O . ASP A 1 96 ? -16.612 -15.557 0.932 1.00 85.69 96 ASP A O 1
ATOM 750 N N . GLY A 1 97 ? -16.731 -14.819 3.039 1.00 84.75 97 GLY A N 1
ATOM 751 C CA . GLY A 1 97 ? -15.852 -15.852 3.601 1.00 84.75 97 GLY A CA 1
ATOM 752 C C . GLY A 1 97 ? -14.354 -15.603 3.386 1.00 84.75 97 GLY A C 1
ATOM 753 O O . GLY A 1 97 ? -13.541 -16.416 3.821 1.00 84.75 97 GLY A O 1
ATOM 754 N N . LEU A 1 98 ? -13.976 -14.482 2.766 1.00 86.94 98 LEU A N 1
ATOM 755 C CA . LEU A 1 98 ? -12.594 -14.102 2.487 1.00 86.94 98 LEU A CA 1
ATOM 756 C C . LEU A 1 98 ? -12.153 -12.923 3.358 1.00 86.94 98 LEU A C 1
ATOM 758 O O . LEU A 1 98 ? -12.900 -11.968 3.561 1.00 86.94 98 LEU A O 1
ATOM 762 N N . ALA A 1 99 ? -10.921 -12.979 3.866 1.00 86.88 99 ALA A N 1
ATOM 763 C CA . ALA A 1 99 ? -10.359 -11.903 4.675 1.00 86.88 99 ALA A CA 1
ATOM 764 C C . ALA A 1 99 ? -10.171 -10.621 3.847 1.00 86.88 99 ALA A C 1
ATOM 766 O O . ALA A 1 99 ? -9.668 -10.660 2.722 1.00 86.88 99 ALA A O 1
ATOM 767 N N . THR A 1 100 ? -10.533 -9.482 4.431 1.00 89.81 100 THR A N 1
ATOM 768 C CA . THR A 1 100 ? -10.317 -8.150 3.857 1.00 89.81 100 THR A CA 1
ATOM 769 C C . THR A 1 100 ? -9.348 -7.353 4.714 1.00 89.81 100 THR A C 1
ATOM 771 O O . THR A 1 100 ? -9.216 -7.586 5.916 1.00 89.81 100 THR A O 1
ATOM 774 N N . GLY A 1 101 ? -8.671 -6.380 4.109 1.00 92.25 101 GLY A N 1
ATOM 775 C CA . GLY A 1 101 ? -7.719 -5.550 4.831 1.00 92.25 101 GLY A CA 1
ATOM 776 C C . GLY A 1 101 ? -7.450 -4.215 4.163 1.00 92.25 101 GLY A C 1
ATOM 777 O O . GLY A 1 101 ? -7.668 -4.032 2.960 1.00 92.25 101 GLY A O 1
ATOM 778 N N . ILE A 1 102 ? -6.963 -3.288 4.974 1.00 95.44 102 ILE A N 1
ATOM 779 C CA . ILE A 1 102 ? -6.457 -1.993 4.537 1.00 95.44 102 ILE A CA 1
ATOM 780 C C . ILE A 1 102 ? -4.979 -1.869 4.874 1.00 95.44 102 ILE A C 1
ATOM 782 O O . ILE A 1 102 ? -4.454 -2.496 5.792 1.00 95.44 102 ILE A O 1
ATOM 786 N N . GLN A 1 103 ? -4.312 -1.015 4.124 1.00 97.00 103 GLN A N 1
ATOM 787 C CA . GLN A 1 103 ? -2.944 -0.605 4.326 1.00 97.00 103 GLN A CA 1
ATOM 788 C C . GLN A 1 103 ? -2.947 0.894 4.612 1.00 97.00 103 GLN A C 1
ATOM 790 O O . GLN A 1 103 ? -3.600 1.677 3.916 1.00 97.00 103 GLN A O 1
ATOM 795 N N . VAL A 1 104 ? -2.201 1.285 5.636 1.00 97.81 104 VAL A N 1
ATOM 796 C CA . VAL A 1 104 ? -1.929 2.680 5.972 1.00 97.81 104 VAL A CA 1
ATOM 797 C C . VAL A 1 104 ? -0.468 2.967 5.656 1.00 97.81 104 VAL A C 1
ATOM 799 O O . VAL A 1 104 ? 0.389 2.143 5.975 1.00 97.81 104 VAL A O 1
ATOM 802 N N . TYR A 1 105 ? -0.191 4.113 5.039 1.00 98.25 105 TYR A N 1
ATOM 803 C CA . TYR A 1 105 ? 1.153 4.645 4.814 1.00 98.25 105 TYR A CA 1
ATOM 804 C C . TYR A 1 105 ? 1.305 6.024 5.449 1.00 98.25 105 TYR A C 1
ATOM 806 O O . TYR A 1 105 ? 0.359 6.812 5.446 1.00 98.25 105 TYR A O 1
ATOM 814 N N . ALA A 1 106 ? 2.510 6.336 5.912 1.00 98.06 106 ALA A N 1
ATOM 815 C CA . ALA A 1 106 ? 2.893 7.659 6.396 1.00 98.06 106 ALA A CA 1
ATOM 816 C C . ALA A 1 106 ? 4.222 8.099 5.768 1.00 98.06 106 ALA A C 1
ATOM 818 O O . ALA A 1 106 ? 4.838 7.366 4.990 1.00 98.06 106 ALA A O 1
ATOM 819 N N . GLU A 1 107 ? 4.658 9.318 6.085 1.00 97.12 107 GLU A N 1
ATOM 820 C CA . GLU A 1 107 ? 5.970 9.823 5.672 1.00 97.12 107 GLU A CA 1
ATOM 821 C C . GLU A 1 107 ? 7.114 8.960 6.229 1.00 97.12 107 GLU A C 1
ATOM 823 O O . GLU A 1 107 ? 6.992 8.292 7.257 1.00 97.12 107 GLU A O 1
ATOM 828 N N . LEU A 1 108 ? 8.253 8.983 5.544 1.00 95.19 108 LEU A N 1
ATOM 829 C CA . LEU A 1 108 ? 9.493 8.373 5.988 1.00 95.19 108 LEU A CA 1
ATOM 830 C C . LEU A 1 108 ? 9.818 8.735 7.448 1.00 95.19 108 LEU A C 1
ATOM 832 O O . LEU A 1 108 ? 9.810 9.907 7.824 1.00 95.19 108 LEU A O 1
ATOM 836 N N . TYR A 1 109 ? 10.163 7.717 8.241 1.00 95.38 109 TYR A N 1
ATOM 837 C CA . TYR A 1 109 ? 10.449 7.822 9.679 1.00 95.38 109 TYR A CA 1
ATOM 838 C C . TYR A 1 109 ? 9.252 8.244 10.544 1.00 95.38 109 TYR A C 1
ATOM 840 O O . TYR A 1 109 ? 9.442 8.715 11.668 1.00 95.38 109 TYR A O 1
ATOM 848 N N . ARG A 1 110 ? 8.025 8.120 10.019 1.00 97.25 110 ARG A N 1
ATOM 849 C CA . ARG A 1 110 ? 6.778 8.361 10.754 1.00 97.25 110 ARG A CA 1
ATOM 850 C C . ARG A 1 110 ? 5.959 7.092 10.962 1.00 97.25 110 ARG A C 1
ATOM 852 O O . ARG A 1 110 ? 4.739 7.081 10.798 1.00 97.25 110 ARG A O 1
ATOM 859 N N . GLU A 1 111 ? 6.623 6.005 11.342 1.00 97.88 111 GLU A N 1
ATOM 860 C CA . GLU A 1 111 ? 5.971 4.768 11.784 1.00 97.88 111 GLU A CA 1
ATOM 861 C C . GLU A 1 111 ? 4.995 5.028 12.945 1.00 97.88 111 GLU A C 1
ATOM 863 O O . GLU A 1 111 ? 3.971 4.355 13.047 1.00 97.88 111 GLU A O 1
ATOM 868 N N . ASP A 1 112 ? 5.272 6.044 13.772 1.00 98.25 112 ASP A N 1
ATOM 869 C CA . ASP A 1 112 ? 4.370 6.524 14.822 1.00 98.25 112 ASP A CA 1
ATOM 870 C C . ASP A 1 112 ? 2.993 6.904 14.264 1.00 98.25 112 ASP A C 1
ATOM 872 O O . ASP A 1 112 ? 1.980 6.510 14.831 1.00 98.25 112 ASP A O 1
ATOM 876 N N . LEU A 1 113 ? 2.930 7.600 13.124 1.00 98.12 113 LEU A N 1
ATOM 877 C CA . LEU A 1 113 ? 1.661 7.982 12.498 1.00 98.12 113 LEU A CA 1
ATOM 878 C C . LEU A 1 113 ? 0.910 6.789 11.921 1.00 98.12 113 LEU A C 1
ATOM 880 O O . LEU A 1 113 ? -0.313 6.745 12.024 1.00 98.12 113 LEU A O 1
ATOM 884 N N . CYS A 1 114 ? 1.624 5.824 11.338 1.00 97.75 114 CYS A N 1
ATOM 885 C CA . CYS A 1 114 ? 1.011 4.579 10.882 1.00 97.75 114 CYS A CA 1
ATOM 886 C C . CYS A 1 114 ? 0.319 3.864 12.047 1.00 97.75 114 CYS A C 1
ATOM 888 O O . CYS A 1 114 ? -0.847 3.495 11.931 1.00 97.75 114 CYS A O 1
ATOM 890 N N . LEU A 1 115 ? 1.019 3.705 13.173 1.00 97.69 115 LEU A N 1
ATOM 891 C CA . LEU A 1 115 ? 0.496 3.004 14.346 1.00 97.69 115 LEU A CA 1
ATOM 892 C C . LEU A 1 115 ? -0.622 3.783 15.051 1.00 97.69 115 LEU A C 1
ATOM 894 O O . LEU A 1 115 ? -1.611 3.177 15.442 1.00 97.69 115 LEU A O 1
ATOM 898 N N . LEU A 1 116 ? -0.519 5.111 15.149 1.00 98.12 116 LEU A N 1
ATOM 899 C CA . LEU A 1 116 ? -1.591 5.952 15.697 1.00 98.12 116 LEU A CA 1
ATOM 900 C C . LEU A 1 116 ? -2.860 5.893 14.841 1.00 98.12 116 LEU A C 1
ATOM 902 O O . LEU A 1 116 ? -3.967 5.813 15.368 1.00 98.12 116 LEU A O 1
ATOM 906 N N . ALA A 1 117 ? -2.713 5.923 13.515 1.00 97.06 117 ALA A N 1
ATOM 907 C CA . ALA A 1 117 ? -3.846 5.761 12.613 1.00 97.06 117 ALA A CA 1
ATOM 908 C C . ALA A 1 117 ? -4.456 4.359 12.731 1.00 97.06 117 ALA A C 1
ATOM 910 O O . ALA A 1 117 ? -5.677 4.233 12.725 1.00 97.06 117 ALA A O 1
ATOM 911 N N . ALA A 1 118 ? -3.627 3.321 12.872 1.00 95.75 118 ALA A N 1
ATOM 912 C CA . ALA A 1 118 ? -4.098 1.964 13.113 1.00 95.75 118 ALA A CA 1
ATOM 913 C C . ALA A 1 118 ? -4.906 1.844 14.404 1.00 95.75 118 ALA A C 1
ATOM 915 O O . ALA A 1 118 ? -6.035 1.369 14.354 1.00 95.75 118 ALA A O 1
ATOM 916 N N . GLU A 1 119 ? -4.373 2.341 15.520 1.00 95.94 119 GLU A N 1
ATOM 917 C CA . GLU A 1 119 ? -5.063 2.345 16.812 1.00 95.94 119 GLU A CA 1
ATOM 918 C C . GLU A 1 119 ? -6.414 3.071 16.720 1.00 95.94 119 GLU A C 1
ATOM 920 O O . GLU A 1 119 ? -7.432 2.562 17.189 1.00 95.94 119 GLU A O 1
ATOM 925 N N . ALA A 1 120 ? -6.452 4.228 16.050 1.00 95.56 120 ALA A N 1
ATOM 926 C CA . ALA A 1 120 ? -7.691 4.973 15.841 1.00 95.56 120 ALA A CA 1
ATOM 927 C C . ALA A 1 120 ? -8.718 4.197 14.996 1.00 95.56 120 ALA A C 1
ATOM 929 O O . ALA A 1 120 ? -9.913 4.253 15.277 1.00 95.56 120 ALA A O 1
ATOM 930 N N . ILE A 1 121 ? -8.270 3.466 13.971 1.00 94.12 121 ILE A N 1
ATOM 931 C CA . ILE A 1 121 ? -9.149 2.642 13.131 1.00 94.12 121 ILE A CA 1
ATOM 932 C C . ILE A 1 121 ? -9.681 1.439 13.918 1.00 94.12 121 ILE A C 1
ATOM 934 O O . ILE A 1 121 ? -10.876 1.154 13.860 1.00 94.12 121 ILE A O 1
ATOM 938 N N . GLU A 1 122 ? -8.821 0.751 14.669 1.00 92.38 122 GLU A N 1
ATOM 939 C CA . GLU A 1 122 ? -9.193 -0.410 15.484 1.00 92.38 122 GLU A CA 1
ATOM 940 C C . GLU A 1 122 ? -10.179 -0.053 16.601 1.00 92.38 122 GLU A C 1
ATOM 942 O O . GLU A 1 122 ? -11.073 -0.845 16.906 1.00 92.38 122 GLU A O 1
ATOM 947 N N . ALA A 1 123 ? -10.053 1.143 17.183 1.0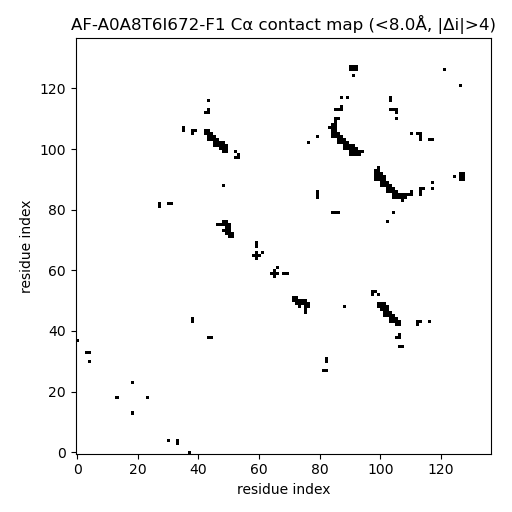0 93.19 123 ALA A N 1
ATOM 948 C CA . ALA A 1 123 ? -10.968 1.637 18.209 1.00 93.19 123 ALA A CA 1
ATOM 949 C C . ALA A 1 123 ? -12.406 1.822 17.688 1.00 93.19 123 ALA A C 1
ATOM 951 O O . ALA A 1 123 ? -13.362 1.557 18.418 1.00 93.19 123 ALA A O 1
ATOM 952 N N . GLU A 1 124 ? -12.564 2.253 16.435 1.00 92.00 124 GLU A N 1
ATOM 953 C CA . GLU A 1 124 ? -13.872 2.496 15.806 1.00 92.00 124 GLU A CA 1
ATOM 954 C C . GLU A 1 124 ? -14.438 1.251 15.109 1.00 92.00 124 GLU A C 1
ATOM 956 O O . GLU A 1 124 ? -15.653 1.071 15.015 1.00 92.00 124 GLU A O 1
ATOM 961 N N . SER A 1 125 ? -13.563 0.373 14.620 1.00 86.38 125 SER A N 1
ATOM 962 C CA . SER A 1 125 ? -13.927 -0.854 13.920 1.00 86.38 125 SER A CA 1
ATOM 963 C C . SER A 1 125 ? -13.193 -2.037 14.546 1.00 86.38 125 SER A C 1
ATOM 965 O O . SER A 1 125 ? -12.137 -2.422 14.038 1.00 86.38 125 SER A O 1
ATOM 967 N N . PRO A 1 126 ? -13.749 -2.648 15.612 1.00 77.44 126 PRO A N 1
ATOM 968 C CA . PRO A 1 126 ? -13.168 -3.826 16.238 1.00 77.44 126 PRO A CA 1
ATOM 969 C C . PRO A 1 126 ? -12.958 -4.921 15.195 1.00 77.44 126 PRO A C 1
ATOM 971 O O . PRO A 1 126 ? -13.907 -5.474 14.635 1.00 77.44 126 PRO A O 1
ATOM 974 N N . MET A 1 127 ? -11.695 -5.191 14.897 1.00 73.44 127 MET A N 1
ATOM 975 C CA . MET A 1 127 ? -11.325 -6.085 13.814 1.00 73.44 127 MET A CA 1
ATOM 976 C C . MET A 1 127 ? -11.444 -7.534 14.294 1.00 73.44 127 MET A C 1
ATOM 978 O O . MET A 1 127 ? -10.904 -7.870 15.353 1.00 73.44 127 MET A O 1
ATOM 982 N N . PRO A 1 128 ? -12.154 -8.414 13.567 1.00 71.00 128 PRO A N 1
ATOM 983 C CA . PRO A 1 128 ? -12.249 -9.806 13.967 1.00 71.00 128 PRO A CA 1
ATOM 984 C C . PRO A 1 128 ? -10.861 -10.433 13.859 1.00 71.00 128 PRO A C 1
ATOM 986 O O . PRO A 1 128 ? -10.257 -10.447 12.790 1.00 71.00 128 PRO A O 1
ATOM 989 N N . THR A 1 129 ? -10.351 -10.960 14.967 1.00 62.91 129 THR A N 1
ATOM 990 C CA . THR A 1 129 ? -9.148 -11.785 14.962 1.00 62.91 129 THR A CA 1
ATOM 991 C C . THR A 1 129 ? -9.510 -13.150 14.373 1.00 62.91 129 THR A C 1
ATOM 993 O O . THR A 1 129 ? -10.313 -13.874 14.969 1.00 62.91 129 THR A O 1
ATOM 996 N N . PRO A 1 130 ? -8.963 -13.554 13.210 1.00 66.06 130 PRO A N 1
ATOM 997 C CA . PRO A 1 130 ? -9.190 -14.893 12.692 1.00 66.06 130 PRO A CA 1
ATOM 998 C C . PRO A 1 130 ? -8.303 -15.847 13.492 1.00 66.06 130 PRO A C 1
ATOM 1000 O O . PRO A 1 130 ? -7.150 -16.088 13.145 1.00 66.06 130 PRO A O 1
ATOM 1003 N N . ILE A 1 131 ? -8.808 -16.335 14.621 1.00 62.16 131 ILE A N 1
ATOM 1004 C CA . ILE A 1 131 ? -8.142 -17.374 15.408 1.00 62.16 131 ILE A CA 1
ATOM 1005 C C . ILE A 1 131 ? -9.194 -18.397 15.823 1.00 62.16 131 ILE A C 1
ATOM 1007 O O . ILE A 1 131 ? -9.560 -18.506 16.986 1.00 62.16 131 ILE A O 1
ATOM 1011 N N . ASP A 1 132 ? -9.670 -19.159 14.844 1.00 66.06 132 ASP A N 1
ATOM 1012 C CA . ASP A 1 132 ? -9.976 -20.563 15.097 1.00 66.06 132 ASP A CA 1
ATOM 1013 C C . ASP A 1 132 ? -9.456 -21.367 13.893 1.00 66.06 132 ASP A C 1
ATOM 1015 O O . ASP A 1 132 ? -10.110 -21.423 12.847 1.00 66.06 132 ASP A O 1
ATOM 1019 N N . PRO A 1 133 ? -8.205 -21.864 13.946 1.00 64.88 133 PRO A N 1
ATOM 1020 C CA . PRO A 1 133 ? -7.610 -22.564 12.819 1.00 64.88 133 PRO A CA 1
ATOM 1021 C C . PRO A 1 133 ? -8.368 -23.868 12.564 1.00 64.88 133 PRO A C 1
ATOM 1023 O O . PRO A 1 133 ? -8.509 -24.708 13.453 1.00 64.88 133 PRO A O 1
ATOM 1026 N N . VAL A 1 134 ? -8.825 -24.064 11.328 1.00 65.88 134 VAL A N 1
ATOM 1027 C CA . VAL A 1 134 ? -9.354 -25.363 10.908 1.00 65.88 134 VAL A CA 1
ATOM 1028 C C . VAL A 1 134 ? -8.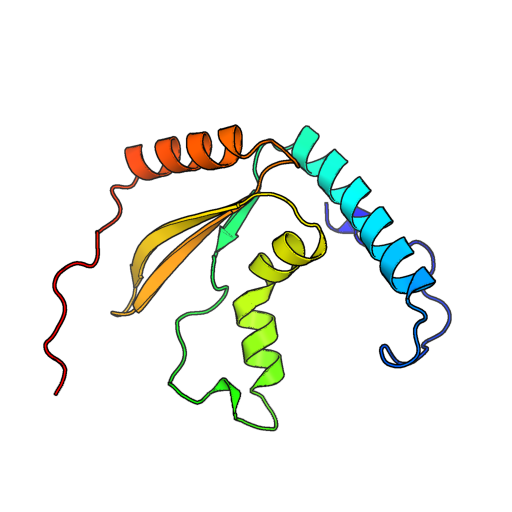200 -26.373 10.825 1.00 65.88 134 VAL A C 1
ATOM 1030 O O . VAL A 1 134 ? -7.139 -26.034 10.292 1.00 65.88 134 VAL A O 1
ATOM 1033 N N . PRO A 1 135 ? -8.355 -27.601 11.353 1.00 65.38 135 PRO A N 1
ATOM 1034 C CA . PRO A 1 135 ? -7.341 -28.637 11.213 1.00 65.38 135 PRO A CA 1
ATOM 1035 C C . PRO A 1 135 ? -7.044 -28.892 9.735 1.00 65.38 135 PRO A C 1
ATOM 1037 O O . PRO A 1 135 ? -7.964 -29.033 8.931 1.00 65.38 135 PRO A O 1
ATOM 1040 N N . TRP A 1 136 ? -5.762 -28.976 9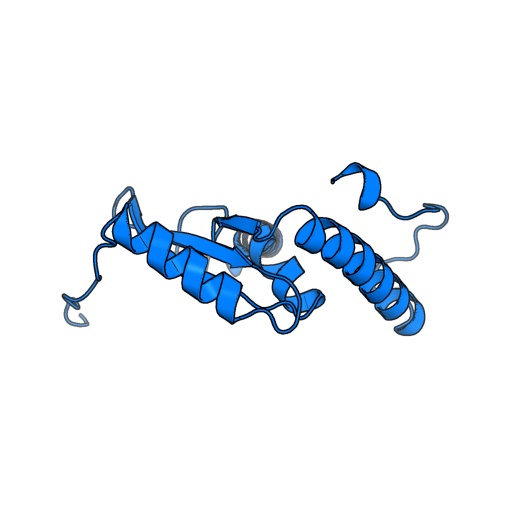.389 1.00 66.50 136 TRP A N 1
ATOM 1041 C CA . TRP A 1 136 ? -5.304 -29.427 8.076 1.00 66.50 136 TRP A CA 1
ATOM 1042 C C . TRP A 1 136 ? -5.861 -30.836 7.805 1.00 66.50 136 TRP A C 1
ATOM 1044 O O . TRP A 1 136 ? -5.554 -31.767 8.556 1.00 66.50 136 TRP A O 1
ATOM 1054 N N . GLN A 1 137 ? -6.703 -30.966 6.774 1.00 46.97 137 GLN A N 1
ATOM 1055 C CA . GLN A 1 137 ? -7.183 -32.243 6.226 1.00 46.97 137 GLN A CA 1
ATOM 1056 C C . GLN A 1 137 ? -6.341 -32.664 5.027 1.00 46.97 137 GLN A C 1
ATOM 1058 O O . GLN A 1 137 ? -5.986 -31.775 4.222 1.00 46.97 137 GLN A O 1
#

Nearest PDB structures (foldseek):
  3h0l-assembly1_A  TM=8.229E-01  e=5.360E-05  Aquifex aeolicus
  2df4-assembly1_A  TM=7.349E-01  e=5.720E-05  Staphylococcus aureus
  2dc0-assembly1_B  TM=7.596E-01  e=1.300E-03  Thermus thermophilus
  1m22-assembly2_B  TM=6.925E-01  e=1.387E-03  Stenotrophomonas maltophilia
  5ac3-assembly1_A  TM=6.302E-01  e=1.300E-03  Stenotrophomonas maltophilia

Sequence (137 aa):
FERRLRPPNSSHSSSPRSMSNAVMHGERQRLRAVWSEWLTEYTVCVGPTWTCVPWQIDSDLDPDTGMDLLLDTIRFITPGNVLGIPGVALPTGVADGLATGIQVYAELYREDLCLLAAEAIEAESPMPTPIDPVPWQ

pLDDT: mean 87.32, std 13.95, range [45.88, 98.25]